Protein AF-A0A139RII4-F1 (afdb_monomer_lite)

pLDDT: mean 85.51, std 15.19, range [41.78, 97.94]

Foldseek 3Di:
DDPPPPPDVVVVVVVVCVVCVVVVVVVVVVVVVVCCQPPPDDPVRVVVVVVVVVVVVVVVVD

Radius of gyration: 19.73 Å; chains: 1; bounding box: 64×10×32 Å

Organism: Streptococcus oralis (NCBI:txid1303)

Secondary structure (DSSP, 8-state):
-------SHHHHHHHHHHHTHHHHHHHHHHHHHHHHHHHT--HHHHHHHHHHHHHHHHHHH-

Sequence (62 aa):
MTEEKKYPQQDYNKRWAEKNKAHKNYLSSRSSARSFIRNKATAEDLQELQVMIEERLKELDN

Structure (mmCIF, N/CA/C/O backbone):
data_AF-A0A139RII4-F1
#
_entry.id   AF-A0A139RII4-F1
#
loop_
_atom_site.group_PDB
_atom_site.id
_atom_site.type_symbol
_atom_site.label_atom_id
_atom_site.label_alt_id
_atom_site.label_comp_id
_atom_site.label_asym_id
_atom_site.label_entity_id
_atom_site.label_seq_id
_atom_site.pdbx_PDB_ins_code
_atom_site.Cartn_x
_atom_site.Cartn_y
_atom_site.Cartn_z
_atom_site.occupancy
_atom_site.B_iso_or_equiv
_atom_site.auth_seq_id
_atom_site.auth_comp_id
_atom_site.auth_asym_id
_atom_site.auth_atom_id
_atom_site.pdbx_PDB_model_num
ATOM 1 N N . MET A 1 1 ? 47.420 3.149 -5.796 1.00 41.78 1 MET A N 1
ATOM 2 C CA . MET A 1 1 ? 45.963 3.171 -5.551 1.00 41.78 1 MET A CA 1
ATOM 3 C C . MET A 1 1 ? 45.295 2.804 -6.863 1.00 41.78 1 MET A C 1
ATOM 5 O O . MET A 1 1 ? 45.289 3.614 -7.776 1.00 41.78 1 MET A O 1
ATOM 9 N N . THR A 1 2 ? 44.901 1.545 -7.029 1.00 44.59 2 THR A N 1
ATOM 10 C CA . THR A 1 2 ? 44.293 1.041 -8.266 1.00 44.59 2 THR A CA 1
ATOM 11 C C . THR A 1 2 ? 42.791 1.287 -8.212 1.00 44.59 2 THR A C 1
ATOM 13 O O . THR A 1 2 ? 42.087 0.631 -7.449 1.00 44.59 2 THR A O 1
ATOM 16 N N . GLU A 1 3 ? 42.300 2.249 -8.992 1.00 61.06 3 GLU A N 1
ATOM 17 C CA . GLU A 1 3 ? 40.864 2.405 -9.226 1.00 61.06 3 GLU A CA 1
ATOM 18 C C . GLU A 1 3 ? 40.376 1.261 -10.125 1.00 61.06 3 GLU A C 1
ATOM 20 O O . GLU A 1 3 ? 40.497 1.307 -11.351 1.00 61.06 3 GLU A O 1
ATOM 25 N N . GLU A 1 4 ? 39.821 0.207 -9.523 1.00 60.38 4 GLU A N 1
ATOM 26 C CA . GLU A 1 4 ? 39.000 -0.751 -10.262 1.00 60.38 4 GLU A CA 1
ATOM 27 C C . GLU A 1 4 ? 37.750 -0.027 -10.781 1.00 60.38 4 GLU A C 1
ATOM 29 O O . GLU A 1 4 ? 36.815 0.268 -10.033 1.00 60.38 4 GLU A O 1
ATOM 34 N N . LYS A 1 5 ? 37.716 0.268 -12.086 1.00 62.00 5 LYS A N 1
ATOM 35 C CA . LYS A 1 5 ? 36.524 0.781 -12.776 1.00 62.00 5 LYS A CA 1
ATOM 36 C C . LYS A 1 5 ? 3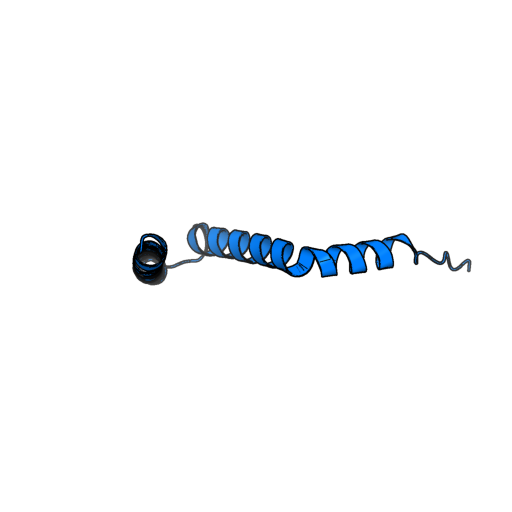5.412 -0.279 -12.779 1.00 62.00 5 LYS A C 1
ATOM 38 O O . LYS A 1 5 ? 35.216 -1.007 -13.749 1.00 62.00 5 LYS A O 1
ATOM 43 N N . LYS A 1 6 ? 34.641 -0.326 -11.693 1.00 58.12 6 LYS A N 1
ATOM 44 C CA . LYS A 1 6 ? 33.466 -1.185 -11.459 1.00 58.12 6 LYS A CA 1
ATOM 45 C C . LYS A 1 6 ? 32.201 -0.668 -12.174 1.00 58.12 6 LYS A C 1
ATOM 47 O O . LYS A 1 6 ? 31.145 -0.549 -11.564 1.00 58.12 6 LYS A O 1
ATOM 52 N N . TYR A 1 7 ? 32.287 -0.326 -13.459 1.00 61.31 7 TYR A N 1
ATOM 53 C CA . TYR A 1 7 ? 31.207 0.368 -14.189 1.00 61.31 7 TYR A CA 1
ATOM 54 C C . TYR A 1 7 ? 30.623 -0.337 -15.440 1.00 61.31 7 TYR A C 1
ATOM 56 O O . TYR A 1 7 ? 30.212 0.344 -16.372 1.00 61.31 7 TYR A O 1
ATOM 64 N N . PRO A 1 8 ? 30.523 -1.683 -15.498 1.00 63.84 8 PRO A N 1
ATOM 65 C CA . PRO A 1 8 ? 29.577 -2.319 -16.438 1.00 63.84 8 PRO A CA 1
ATOM 66 C C . PRO A 1 8 ? 28.326 -2.895 -15.760 1.00 63.84 8 PRO A C 1
ATOM 68 O O . PRO A 1 8 ? 27.208 -2.668 -16.223 1.00 63.84 8 PRO A O 1
ATOM 71 N N . GLN A 1 9 ? 28.477 -3.622 -14.643 1.00 62.38 9 GLN A N 1
ATOM 72 C CA . GLN A 1 9 ? 27.329 -4.256 -13.975 1.00 62.38 9 GLN A CA 1
ATOM 73 C C . GLN A 1 9 ? 26.389 -3.242 -13.320 1.00 62.38 9 GLN A C 1
ATOM 75 O O . GLN A 1 9 ? 25.178 -3.436 -13.354 1.00 62.38 9 GLN A O 1
ATOM 80 N N . GLN A 1 10 ? 26.910 -2.163 -12.726 1.00 70.06 10 GLN A N 1
ATOM 81 C CA . GLN A 1 10 ? 26.063 -1.156 -12.075 1.00 70.06 10 GLN A CA 1
ATOM 82 C C . GLN A 1 10 ? 25.171 -0.422 -13.080 1.00 70.06 10 GLN A C 1
ATOM 84 O O . GLN A 1 10 ? 23.982 -0.239 -12.818 1.00 70.06 10 GLN A O 1
ATOM 89 N N . ASP A 1 11 ? 25.715 -0.066 -14.243 1.00 71.44 11 ASP A N 1
ATOM 90 C CA . ASP A 1 11 ? 24.964 0.621 -15.293 1.00 71.44 11 ASP A CA 1
ATOM 91 C C . ASP A 1 11 ? 23.981 -0.313 -16.003 1.00 71.44 11 ASP A C 1
ATOM 93 O O . ASP A 1 11 ? 22.850 0.081 -16.294 1.00 71.44 11 ASP A O 1
ATOM 97 N N . TYR A 1 12 ? 24.349 -1.582 -16.203 1.00 67.50 12 TYR A N 1
ATOM 98 C CA . TYR A 1 12 ? 23.423 -2.598 -16.701 1.00 67.50 12 TYR A CA 1
ATOM 99 C C . TYR A 1 12 ? 22.267 -2.848 -15.721 1.00 67.50 12 TYR A C 1
ATOM 101 O O . TYR A 1 12 ? 21.103 -2.838 -16.121 1.00 67.50 12 TYR A O 1
ATOM 109 N N . ASN A 1 13 ? 22.566 -2.979 -14.425 1.00 73.69 13 ASN A N 1
ATOM 110 C CA . ASN A 1 13 ? 21.559 -3.141 -13.377 1.00 73.69 13 ASN A CA 1
ATOM 111 C C . ASN A 1 13 ? 20.655 -1.909 -13.263 1.00 73.69 13 ASN A C 1
ATOM 113 O O . ASN A 1 13 ? 19.452 -2.070 -13.076 1.00 73.69 13 ASN A O 1
ATOM 117 N N . LYS A 1 14 ? 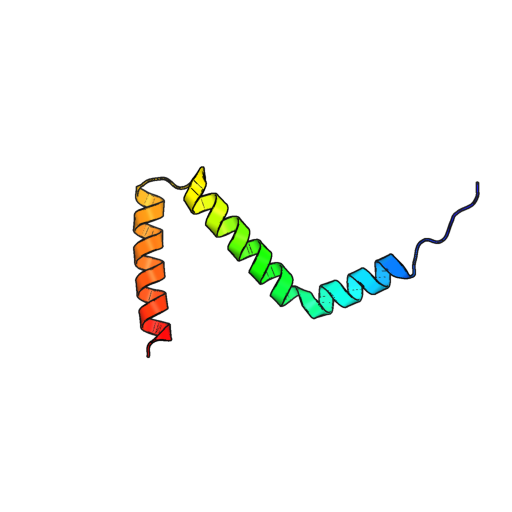21.195 -0.692 -13.424 1.00 75.94 14 LYS A N 1
ATOM 118 C CA . LYS A 1 14 ? 20.392 0.539 -13.499 1.00 75.94 14 LYS A CA 1
ATOM 119 C C . LYS A 1 14 ? 19.434 0.507 -14.683 1.00 75.94 14 LYS A C 1
ATOM 121 O O . LYS A 1 14 ? 18.238 0.671 -14.481 1.00 75.94 14 LYS A O 1
ATOM 126 N N . ARG A 1 15 ? 19.924 0.215 -15.891 1.00 74.81 15 ARG A N 1
ATOM 127 C CA . ARG A 1 15 ? 19.091 0.152 -17.107 1.00 74.81 15 ARG A CA 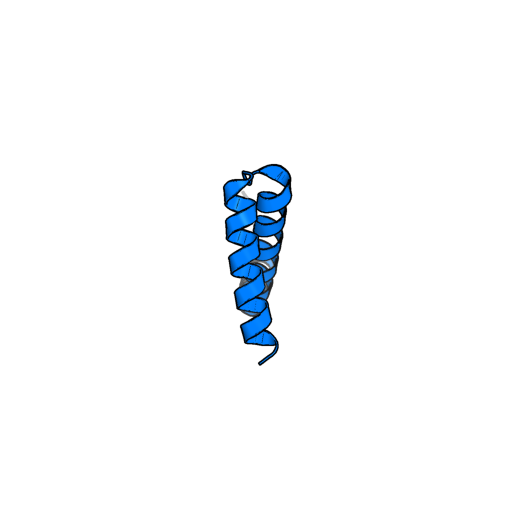1
ATOM 128 C C . ARG A 1 15 ? 18.029 -0.943 -17.028 1.00 74.81 15 ARG A C 1
ATOM 130 O O . ARG A 1 15 ? 16.896 -0.746 -17.462 1.00 74.81 15 ARG A O 1
ATOM 137 N N . TRP A 1 16 ? 18.367 -2.095 -16.454 1.00 72.44 16 TRP A N 1
ATOM 138 C CA . TRP A 1 16 ? 17.405 -3.168 -16.216 1.00 72.44 16 TRP A CA 1
ATOM 139 C C . TRP A 1 16 ? 16.375 -2.776 -15.149 1.00 72.44 16 TRP A C 1
ATOM 141 O O . TRP A 1 16 ? 15.181 -3.006 -15.335 1.00 72.44 16 TRP A O 1
ATOM 151 N N . ALA A 1 17 ? 16.804 -2.123 -14.067 1.00 69.38 17 ALA A N 1
ATOM 152 C CA . ALA A 1 17 ? 15.913 -1.620 -13.027 1.00 69.38 17 ALA A CA 1
ATOM 153 C C . ALA A 1 17 ? 14.998 -0.494 -13.530 1.00 69.38 17 ALA A C 1
ATOM 155 O O . ALA A 1 17 ? 13.861 -0.410 -13.081 1.00 69.38 17 ALA A O 1
ATOM 156 N N . GLU A 1 18 ? 15.452 0.339 -14.468 1.00 74.00 18 GLU A N 1
ATOM 157 C CA . GLU A 1 18 ? 14.637 1.363 -15.130 1.00 74.00 18 GLU A CA 1
ATOM 158 C C . GLU A 1 18 ? 13.559 0.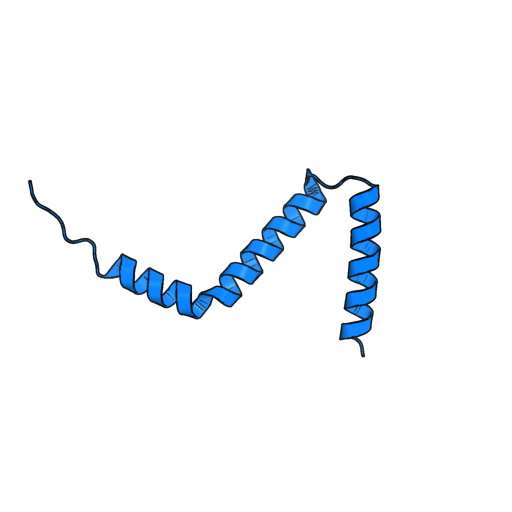735 -16.013 1.00 74.00 18 GLU A C 1
ATOM 160 O O . GLU A 1 18 ? 12.387 1.090 -15.890 1.00 74.00 18 GLU A O 1
ATOM 165 N N . LYS A 1 19 ? 13.921 -0.269 -16.824 1.00 76.81 19 LYS A N 1
ATOM 166 C CA . LYS A 1 19 ? 12.953 -1.041 -17.621 1.00 76.81 19 LYS A CA 1
ATOM 167 C C . LYS A 1 19 ? 11.930 -1.780 -16.751 1.00 76.81 19 LYS A C 1
ATOM 169 O O . LYS A 1 19 ? 10.783 -1.926 -17.152 1.00 76.81 19 LYS A O 1
ATOM 174 N N . ASN A 1 20 ? 12.321 -2.193 -15.544 1.00 82.62 20 ASN A N 1
ATOM 175 C CA . ASN A 1 20 ? 11.462 -2.893 -14.581 1.00 82.62 20 ASN A CA 1
ATOM 176 C C . ASN A 1 20 ? 10.951 -1.990 -13.446 1.00 82.62 20 ASN A C 1
ATOM 178 O O . ASN A 1 20 ? 10.448 -2.483 -12.432 1.00 82.62 20 ASN A O 1
ATOM 182 N N . LYS A 1 21 ? 11.058 -0.665 -13.597 1.00 83.69 21 LYS A N 1
ATOM 183 C CA . LYS A 1 21 ? 10.745 0.299 -12.533 1.00 83.69 21 LYS A CA 1
ATOM 184 C C . LYS A 1 21 ? 9.295 0.185 -12.082 1.00 83.69 21 LYS A C 1
ATOM 186 O O . LYS A 1 21 ? 9.033 0.190 -10.884 1.00 83.69 21 LYS A O 1
ATOM 191 N N . ALA A 1 22 ? 8.369 0.008 -13.024 1.00 85.19 22 ALA A N 1
ATOM 192 C CA . ALA A 1 22 ? 6.951 -0.172 -12.726 1.00 85.19 22 ALA A CA 1
ATOM 193 C C . ALA A 1 22 ? 6.698 -1.427 -11.875 1.00 85.19 22 ALA A C 1
ATOM 195 O O . ALA A 1 22 ? 6.033 -1.349 -10.844 1.00 85.19 22 ALA A O 1
ATOM 196 N N . HIS A 1 23 ? 7.293 -2.564 -12.249 1.00 88.25 23 HIS A N 1
ATOM 197 C CA . HIS A 1 23 ? 7.139 -3.815 -11.508 1.00 88.25 23 HIS A CA 1
ATOM 198 C C . HIS A 1 23 ? 7.775 -3.743 -10.113 1.00 88.25 23 HIS A C 1
ATOM 200 O O . HIS A 1 23 ? 7.169 -4.149 -9.123 1.00 88.25 23 HIS A O 1
ATOM 206 N N . LYS A 1 24 ? 8.970 -3.151 -10.006 1.00 89.19 24 LYS A N 1
ATOM 207 C CA . LYS A 1 24 ? 9.628 -2.916 -8.717 1.00 89.19 24 LYS A CA 1
ATOM 208 C C . LYS A 1 24 ? 8.786 -2.015 -7.813 1.00 89.19 24 LYS A C 1
ATOM 210 O O . LYS A 1 24 ? 8.602 -2.334 -6.641 1.00 89.19 24 LYS A O 1
ATOM 215 N N . ASN A 1 25 ? 8.273 -0.911 -8.351 1.00 91.81 25 ASN A N 1
ATOM 216 C CA . ASN A 1 25 ? 7.417 0.009 -7.609 1.00 91.81 25 ASN A CA 1
ATOM 217 C C . ASN A 1 25 ? 6.148 -0.702 -7.133 1.00 91.81 25 ASN A C 1
ATOM 219 O O . ASN A 1 25 ? 5.814 -0.605 -5.958 1.00 91.81 25 ASN A O 1
ATOM 223 N N . TYR A 1 26 ? 5.509 -1.492 -8.001 1.00 93.69 26 TYR A N 1
ATOM 224 C CA . TYR A 1 26 ? 4.360 -2.319 -7.639 1.00 93.69 26 TYR A CA 1
ATOM 225 C C . TYR A 1 26 ? 4.669 -3.255 -6.460 1.00 93.69 26 TYR A C 1
ATOM 227 O O . TYR A 1 26 ? 3.943 -3.258 -5.465 1.00 93.69 26 TYR A O 1
ATOM 235 N N . LEU A 1 27 ? 5.769 -4.014 -6.527 1.00 94.69 27 LEU A N 1
ATOM 236 C CA . LEU A 1 27 ? 6.165 -4.927 -5.449 1.00 94.69 27 LEU A CA 1
ATOM 237 C C . LEU A 1 27 ? 6.481 -4.187 -4.145 1.00 94.69 27 LEU A C 1
ATOM 239 O O . LEU A 1 27 ? 6.095 -4.650 -3.068 1.00 94.69 27 LEU A O 1
ATOM 243 N N . SER A 1 28 ? 7.157 -3.039 -4.236 1.00 94.44 28 SER A N 1
ATOM 244 C CA . SER A 1 28 ? 7.476 -2.211 -3.075 1.00 94.44 28 SER A CA 1
ATOM 245 C C . SER A 1 28 ? 6.206 -1.684 -2.416 1.00 94.44 28 SER A C 1
ATOM 247 O O . SER A 1 28 ? 6.027 -1.883 -1.217 1.00 94.44 28 SER A O 1
ATOM 249 N N . SER A 1 29 ? 5.291 -1.090 -3.186 1.00 95.69 29 SER A N 1
ATOM 250 C CA . SER A 1 29 ? 4.014 -0.586 -2.674 1.00 95.69 29 SER A CA 1
ATOM 251 C C . SER A 1 29 ? 3.184 -1.701 -2.044 1.00 95.69 29 SER A C 1
ATOM 253 O O . SER A 1 29 ? 2.690 -1.552 -0.928 1.00 95.69 29 SER A O 1
ATOM 255 N N . ARG A 1 30 ? 3.107 -2.868 -2.697 1.00 96.12 30 ARG A N 1
ATOM 256 C CA . ARG A 1 30 ? 2.389 -4.043 -2.184 1.00 96.12 30 ARG A CA 1
ATOM 257 C C . ARG A 1 30 ? 2.960 -4.537 -0.853 1.00 96.12 30 ARG A C 1
ATOM 259 O O . ARG A 1 30 ? 2.209 -4.940 0.034 1.00 96.12 30 ARG A O 1
ATOM 266 N N . SER A 1 31 ? 4.283 -4.540 -0.711 1.00 96.81 31 SER A N 1
ATOM 267 C CA . SER A 1 31 ? 4.955 -4.994 0.513 1.00 96.81 31 SER A CA 1
ATOM 268 C C . SER A 1 31 ? 4.777 -3.994 1.655 1.00 96.81 31 SER A C 1
ATOM 270 O O . SER A 1 31 ? 4.460 -4.395 2.776 1.00 96.81 31 SER A O 1
ATOM 272 N N . SER A 1 32 ? 4.897 -2.699 1.357 1.00 96.94 32 SER A N 1
ATOM 273 C CA . SER A 1 32 ? 4.655 -1.620 2.317 1.00 96.94 32 SER A CA 1
ATOM 274 C C . SER A 1 32 ? 3.217 -1.630 2.830 1.00 96.94 32 SER A C 1
ATOM 276 O O . SER A 1 32 ? 3.021 -1.615 4.042 1.00 96.94 32 SER A O 1
ATOM 278 N N . ALA A 1 33 ? 2.225 -1.753 1.940 1.00 97.19 33 ALA A N 1
ATOM 279 C CA . ALA A 1 33 ? 0.812 -1.817 2.317 1.00 97.19 33 ALA A CA 1
ATOM 280 C C . ALA A 1 33 ? 0.525 -2.992 3.266 1.00 97.19 33 ALA A C 1
ATOM 282 O O . ALA A 1 33 ? -0.081 -2.820 4.319 1.00 97.19 33 ALA A O 1
ATOM 283 N N . ARG A 1 34 ? 1.051 -4.185 2.957 1.00 96.88 34 ARG A N 1
ATOM 284 C CA . ARG A 1 34 ? 0.926 -5.358 3.840 1.00 96.88 34 ARG A CA 1
ATOM 285 C C . ARG A 1 34 ? 1.540 -5.139 5.214 1.00 96.88 34 ARG A C 1
ATOM 287 O O . ARG A 1 34 ? 0.979 -5.590 6.206 1.00 96.88 34 ARG A O 1
ATOM 294 N N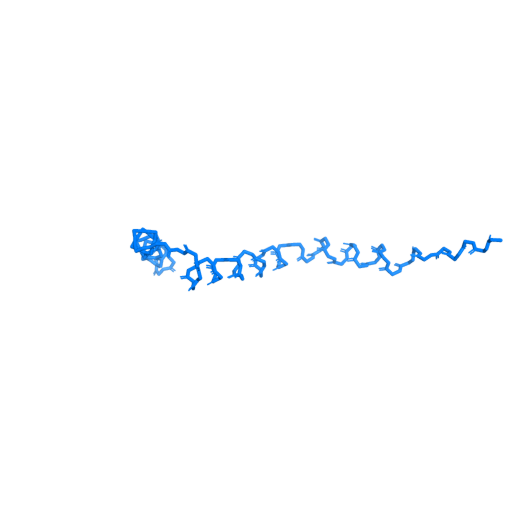 . SER A 1 35 ? 2.719 -4.521 5.266 1.00 97.88 35 SER A N 1
ATOM 295 C CA . SER A 1 35 ? 3.396 -4.247 6.535 1.00 97.88 35 SER A CA 1
ATOM 296 C C . SER A 1 35 ? 2.621 -3.228 7.367 1.00 97.88 35 SER A C 1
ATOM 298 O O . SER A 1 35 ? 2.496 -3.402 8.575 1.00 97.88 35 SER A O 1
ATOM 300 N N . PHE A 1 36 ? 2.058 -2.208 6.717 1.00 97.56 36 PHE A N 1
ATOM 301 C CA . PHE A 1 36 ? 1.217 -1.213 7.368 1.00 97.56 36 PHE A CA 1
ATOM 302 C C . PHE A 1 36 ? -0.021 -1.858 7.999 1.00 97.56 36 PHE A C 1
ATOM 304 O O . PHE A 1 36 ? -0.181 -1.776 9.213 1.00 97.56 36 PHE A O 1
ATOM 311 N N . ILE A 1 37 ? -0.800 -2.605 7.209 1.00 97.25 37 ILE A N 1
ATOM 312 C CA . ILE A 1 37 ? -2.008 -3.309 7.670 1.00 97.25 37 ILE A CA 1
ATOM 313 C C . ILE A 1 37 ? -1.696 -4.272 8.823 1.00 97.25 37 ILE A C 1
ATOM 315 O O . ILE A 1 37 ? -2.452 -4.347 9.782 1.00 97.25 37 ILE A O 1
ATOM 319 N N . ARG A 1 38 ? -0.582 -5.014 8.750 1.00 96.50 38 ARG A N 1
ATOM 320 C CA . ARG A 1 38 ? -0.255 -6.026 9.766 1.00 96.50 38 ARG A CA 1
ATOM 321 C C . ARG A 1 38 ? 0.277 -5.431 11.071 1.00 96.50 38 ARG A C 1
ATOM 323 O O . ARG A 1 38 ? 0.015 -5.996 12.125 1.00 96.50 38 ARG A O 1
ATOM 330 N N . ASN A 1 39 ? 1.082 -4.371 10.995 1.00 97.00 39 ASN A N 1
ATOM 331 C CA . ASN A 1 39 ? 1.943 -3.973 12.114 1.00 97.00 39 ASN A CA 1
ATOM 332 C C . ASN A 1 39 ? 1.743 -2.532 12.602 1.00 97.00 39 ASN A C 1
ATOM 334 O O . ASN A 1 39 ? 2.276 -2.197 13.655 1.00 97.00 39 ASN A O 1
ATOM 338 N N . LYS A 1 40 ? 1.094 -1.656 11.824 1.00 96.38 40 LYS A N 1
ATOM 339 C CA . LYS A 1 40 ? 1.049 -0.209 12.109 1.00 96.38 40 LYS A CA 1
ATOM 340 C C . LYS A 1 40 ? -0.356 0.382 12.136 1.00 96.38 40 LYS A C 1
ATOM 342 O O . LYS A 1 40 ? -0.560 1.341 12.869 1.00 96.38 40 LYS A O 1
ATOM 347 N N . ALA A 1 41 ? -1.265 -0.141 11.320 1.00 96.00 41 ALA A N 1
ATOM 348 C CA . ALA A 1 41 ? -2.606 0.401 11.162 1.00 96.00 41 ALA A CA 1
ATOM 349 C C . ALA A 1 41 ? -3.406 0.319 12.471 1.00 96.00 41 ALA A C 1
ATOM 351 O O . ALA A 1 41 ? -3.359 -0.688 13.182 1.00 96.00 41 ALA A O 1
ATOM 352 N N . THR A 1 42 ? -4.146 1.383 12.767 1.00 97.88 42 THR A N 1
ATOM 353 C CA . THR A 1 42 ? -5.144 1.423 13.837 1.00 97.88 42 THR A CA 1
ATOM 354 C C . THR A 1 42 ? -6.458 0.783 13.380 1.00 97.88 42 THR A C 1
ATOM 356 O O . THR A 1 42 ? -6.631 0.452 12.208 1.00 97.88 42 THR A O 1
ATOM 359 N N . ALA A 1 43 ? -7.403 0.593 14.304 1.00 97.06 43 ALA A N 1
ATOM 360 C CA . ALA A 1 43 ? -8.717 0.050 13.958 1.00 97.06 43 ALA A CA 1
ATOM 361 C C . ALA A 1 43 ? -9.458 0.931 12.935 1.00 97.06 43 ALA A C 1
ATOM 363 O O . ALA A 1 43 ? -10.040 0.398 11.995 1.00 97.06 43 ALA A O 1
ATOM 364 N N . GLU A 1 44 ? -9.377 2.255 13.087 1.00 97.38 44 GLU A N 1
ATOM 365 C CA . GLU A 1 44 ? -9.989 3.220 12.168 1.00 97.38 44 GLU A CA 1
ATOM 366 C C . GLU A 1 44 ? -9.349 3.146 10.774 1.00 97.38 44 GLU A C 1
ATOM 368 O O . GLU A 1 44 ? -10.066 2.995 9.786 1.00 97.38 44 GLU A O 1
ATOM 373 N N . ASP A 1 45 ? -8.010 3.102 10.700 1.00 97.00 45 ASP A N 1
ATOM 374 C CA . ASP A 1 45 ? -7.290 2.939 9.426 1.00 97.00 45 ASP A CA 1
ATOM 375 C C . ASP A 1 45 ? -7.726 1.660 8.692 1.00 97.00 45 ASP A C 1
ATOM 377 O O . ASP A 1 45 ? -7.887 1.644 7.473 1.00 97.00 45 ASP A O 1
ATOM 381 N N . LEU A 1 46 ? -7.903 0.553 9.422 1.00 97.56 46 LEU A N 1
ATOM 382 C CA . LEU A 1 46 ? -8.318 -0.719 8.828 1.00 97.56 46 LEU A CA 1
ATOM 383 C C . LEU A 1 46 ? -9.744 -0.656 8.275 1.00 97.56 46 LEU A C 1
ATOM 385 O O . LEU A 1 46 ? -9.995 -1.230 7.215 1.00 97.56 46 LEU A O 1
ATOM 389 N N . GLN A 1 47 ? -10.654 0.039 8.960 1.00 97.94 47 GLN A N 1
ATOM 390 C CA . GLN A 1 47 ? -12.024 0.234 8.483 1.00 97.94 47 GLN A CA 1
ATOM 391 C C . GLN A 1 47 ? -12.053 1.101 7.222 1.00 97.94 47 GLN A C 1
ATOM 393 O O . GLN A 1 47 ? -12.701 0.732 6.244 1.00 97.94 47 GLN A O 1
ATOM 398 N N . GLU A 1 48 ? -11.305 2.204 7.204 1.00 97.56 48 GLU A N 1
ATOM 399 C CA . GLU A 1 48 ? -11.197 3.068 6.026 1.00 97.56 48 GLU A CA 1
ATOM 400 C C . GLU A 1 48 ? -10.609 2.303 4.827 1.00 97.56 48 GLU A C 1
ATOM 402 O O . GLU A 1 48 ? -11.151 2.328 3.719 1.00 97.56 48 GLU A O 1
ATOM 407 N N . LEU A 1 49 ? -9.536 1.536 5.057 1.00 96.94 49 LEU A N 1
ATOM 408 C CA . LEU A 1 49 ? -8.913 0.699 4.032 1.00 96.94 49 LEU A CA 1
ATOM 409 C C . LEU A 1 49 ? -9.857 -0.381 3.497 1.00 96.94 49 LEU A C 1
ATOM 411 O O . LEU A 1 49 ? -9.804 -0.678 2.305 1.00 96.94 49 LEU A O 1
ATOM 415 N N . GLN A 1 50 ? -10.715 -0.969 4.335 1.00 97.06 50 GLN A N 1
ATOM 416 C CA . GLN A 1 50 ? -11.720 -1.929 3.874 1.00 97.06 50 GLN A CA 1
ATOM 417 C C . GLN A 1 50 ? -12.702 -1.289 2.893 1.00 97.06 50 GLN A C 1
ATOM 419 O O . GLN A 1 50 ? -12.908 -1.850 1.818 1.00 97.06 50 GLN A O 1
ATOM 424 N N . VAL A 1 51 ? -13.235 -0.104 3.212 1.00 97.81 51 VAL A N 1
ATOM 425 C CA . VAL A 1 51 ? -14.160 0.620 2.324 1.00 97.81 51 VAL A CA 1
ATOM 426 C C . VAL A 1 51 ? -13.497 0.912 0.978 1.00 97.81 51 VAL A C 1
ATOM 428 O O . VAL A 1 51 ? -14.043 0.560 -0.067 1.00 97.81 51 VAL A O 1
ATOM 431 N N . MET A 1 52 ? -12.272 1.446 0.994 1.00 97.25 52 MET A N 1
ATOM 432 C CA . MET A 1 52 ? -11.514 1.715 -0.234 1.00 97.25 52 MET A CA 1
ATOM 433 C C . MET A 1 52 ? -11.273 0.449 -1.076 1.00 97.25 52 MET A C 1
ATOM 435 O O . MET A 1 52 ? -11.318 0.493 -2.307 1.00 97.25 52 MET A O 1
ATOM 439 N N . ILE A 1 53 ? -10.994 -0.693 -0.434 1.00 96.44 53 ILE A N 1
ATOM 440 C CA . ILE A 1 53 ? -10.790 -1.971 -1.133 1.00 96.44 53 ILE A CA 1
ATOM 441 C C . ILE A 1 53 ? -12.094 -2.450 -1.775 1.00 96.44 53 ILE A C 1
ATOM 443 O O . ILE A 1 53 ? -12.071 -2.890 -2.924 1.00 96.44 53 ILE A O 1
ATOM 447 N N . GLU A 1 54 ? -13.218 -2.366 -1.064 1.00 97.19 54 GLU A N 1
ATOM 448 C CA . GLU A 1 54 ? -14.525 -2.777 -1.582 1.00 9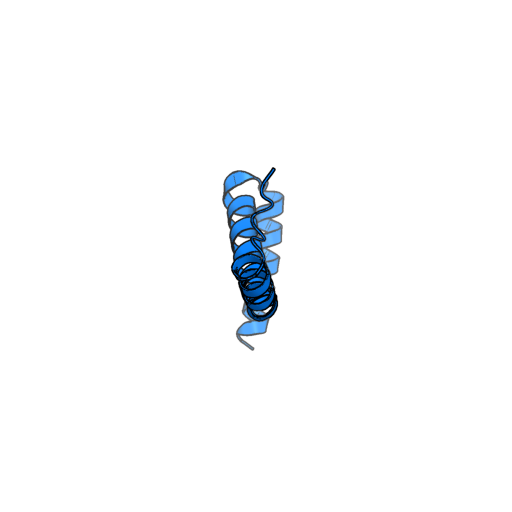7.19 54 GLU A CA 1
ATOM 449 C C . GLU A 1 54 ? -14.951 -1.954 -2.798 1.00 97.19 54 GLU A C 1
ATOM 451 O O . GLU A 1 54 ? -15.411 -2.520 -3.791 1.00 97.19 54 GLU A O 1
ATOM 456 N N . GLU A 1 55 ? -14.775 -0.633 -2.753 1.00 97.25 55 GLU A N 1
ATOM 457 C CA . GLU A 1 55 ? -15.047 0.250 -3.892 1.00 97.25 55 GLU A CA 1
ATOM 458 C C . GLU A 1 55 ? -14.182 -0.126 -5.097 1.00 97.25 55 GLU A C 1
ATOM 460 O O . GLU A 1 55 ? -14.696 -0.325 -6.199 1.00 97.25 55 GLU A O 1
ATOM 465 N N . ARG A 1 56 ? -12.880 -0.338 -4.878 1.00 96.94 56 ARG A N 1
ATOM 466 C CA . ARG A 1 56 ? -11.955 -0.703 -5.952 1.00 96.94 56 ARG A CA 1
ATOM 467 C C . ARG A 1 56 ? -12.279 -2.057 -6.583 1.00 96.94 56 ARG A C 1
ATOM 469 O O . ARG A 1 56 ? -12.085 -2.215 -7.785 1.00 96.94 56 ARG A O 1
ATOM 476 N N . LEU A 1 57 ? -12.741 -3.033 -5.801 1.00 96.25 57 LEU A N 1
ATOM 477 C CA . LEU A 1 57 ? -13.172 -4.333 -6.325 1.00 96.25 57 LEU A CA 1
ATOM 478 C C . LEU A 1 57 ? -14.424 -4.191 -7.198 1.00 96.25 57 LEU A C 1
ATOM 480 O O . LEU A 1 57 ? -14.445 -4.728 -8.301 1.00 96.25 57 LEU A O 1
ATOM 484 N N . LYS A 1 58 ? -15.410 -3.390 -6.772 1.00 96.81 58 LYS A N 1
ATOM 485 C CA . LYS A 1 58 ? -16.611 -3.102 -7.579 1.00 96.81 58 LYS A CA 1
ATOM 486 C C . LYS A 1 58 ? -16.276 -2.430 -8.912 1.00 96.81 58 LYS A C 1
ATOM 488 O O . LYS A 1 58 ? -16.931 -2.701 -9.910 1.00 96.81 58 LYS A O 1
ATOM 493 N N . GLU A 1 59 ? -15.272 -1.557 -8.942 1.00 96.06 59 GLU A N 1
ATOM 494 C CA . GLU A 1 59 ? -14.787 -0.948 -10.188 1.00 96.06 59 GLU A CA 1
ATOM 495 C C . GLU A 1 59 ? -14.065 -1.933 -11.116 1.00 96.06 59 GLU A C 1
ATOM 497 O O . GLU A 1 59 ? -13.971 -1.666 -12.307 1.00 96.06 59 GLU A O 1
ATOM 502 N N . LEU A 1 60 ? -13.478 -3.010 -10.584 1.00 93.75 60 LEU A N 1
ATOM 503 C CA . LEU A 1 60 ? -12.770 -4.023 -11.378 1.00 93.75 60 LEU A CA 1
ATOM 504 C C . LEU A 1 60 ? -13.691 -5.128 -11.898 1.00 93.75 60 LEU A C 1
ATOM 506 O O . LEU A 1 60 ? -13.355 -5.755 -12.900 1.00 93.75 60 LEU A O 1
ATOM 510 N N . ASP A 1 61 ? -14.799 -5.377 -11.201 1.00 89.44 61 ASP A N 1
ATOM 511 C CA . ASP A 1 61 ? -15.811 -6.360 -11.595 1.00 89.44 61 ASP A CA 1
ATOM 512 C C . ASP A 1 61 ? -16.796 -5.818 -12.657 1.00 89.44 61 ASP A C 1
ATOM 514 O O . ASP A 1 61 ? -17.523 -6.610 -13.259 1.00 89.44 61 ASP A O 1
ATOM 518 N N . ASN A 1 62 ? -16.812 -4.498 -12.898 1.00 66.44 62 ASN A N 1
ATOM 519 C CA . ASN A 1 62 ? -17.578 -3.821 -13.962 1.00 66.44 62 ASN A CA 1
ATOM 520 C C . ASN A 1 62 ? -16.731 -3.580 -15.220 1.00 66.44 62 ASN A C 1
ATOM 522 O O . ASN A 1 62 ? -17.313 -3.646 -16.327 1.00 66.44 62 ASN A O 1
#